Protein AF-A0A7C6ML48-F1 (afdb_monomer)

Mean predicted aligned error: 7.47 Å

Secondary structure (DSSP, 8-state):
-HHHHHHHH----EEEEEETTEEEEEETTEEEEEEE--S-HHHHHHHHHHHHHHHHTT----EEEP-TTS-SEEEETTEEEEEEEE-S-TTPPP-HHHHHHHHT-------GGG----HHHHHHHHHHHHHHHHHHHGGG-HHHHHHHHHHHHHHHHHHHHHHHHHHHHS-S---

Structure (mmCIF, N/CA/C/O backbone):
data_AF-A0A7C6ML48-F1
#
_entry.id   AF-A0A7C6ML48-F1
#
loop_
_atom_site.group_PDB
_atom_site.id
_atom_site.type_symbol
_atom_site.label_atom_id
_atom_site.label_alt_id
_atom_site.lab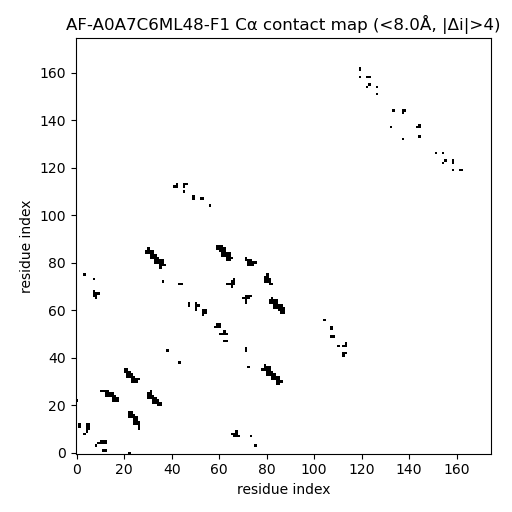el_comp_id
_atom_site.label_asym_id
_atom_site.label_entity_id
_atom_site.label_seq_id
_atom_site.pdbx_PDB_ins_code
_atom_site.Cartn_x
_atom_site.Cartn_y
_atom_site.Cartn_z
_atom_site.occupancy
_atom_site.B_iso_or_equiv
_atom_site.auth_seq_id
_atom_site.auth_comp_id
_atom_site.auth_asym_id
_atom_site.auth_atom_id
_atom_site.pdbx_PDB_model_num
ATOM 1 N N . MET A 1 1 ? -7.485 -19.062 11.832 1.00 76.19 1 MET A N 1
ATOM 2 C CA . MET A 1 1 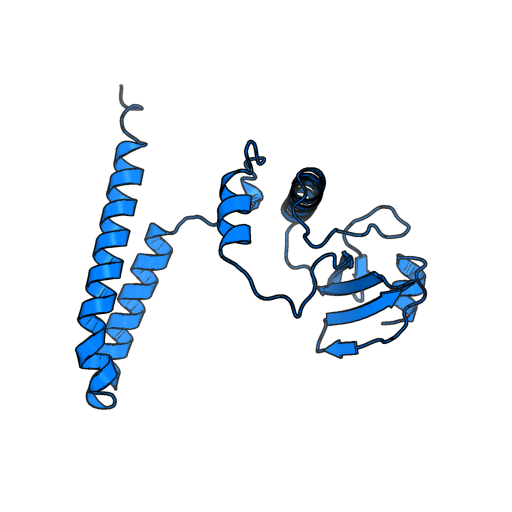? -7.535 -17.583 11.914 1.00 76.19 1 MET A CA 1
ATOM 3 C C . MET A 1 1 ? -8.931 -17.020 12.206 1.00 76.19 1 MET A C 1
ATOM 5 O O . MET A 1 1 ? -8.986 -15.916 12.719 1.00 76.19 1 MET A O 1
ATOM 9 N N . LYS A 1 2 ? -10.040 -17.753 11.990 1.00 82.62 2 LYS A N 1
ATOM 10 C CA . LYS A 1 2 ? -11.399 -17.309 12.376 1.00 82.62 2 LYS A CA 1
ATOM 11 C C . LYS A 1 2 ? -11.495 -16.821 13.831 1.00 82.62 2 LYS A C 1
ATOM 13 O O . LYS A 1 2 ? -11.856 -15.677 14.056 1.00 82.62 2 LYS A O 1
ATOM 18 N N . ASN A 1 3 ? -11.047 -17.640 14.785 1.00 86.31 3 ASN A N 1
ATOM 19 C CA . ASN A 1 3 ? -11.089 -17.302 16.214 1.00 86.31 3 ASN A CA 1
ATOM 20 C C . ASN A 1 3 ? -10.318 -16.018 16.557 1.00 86.31 3 ASN A C 1
ATOM 22 O O . ASN A 1 3 ? -10.679 -15.331 17.499 1.00 86.31 3 ASN A O 1
ATOM 26 N N . ILE A 1 4 ? -9.269 -15.689 15.796 1.00 89.38 4 ILE A N 1
ATOM 27 C CA . ILE A 1 4 ? -8.479 -14.465 15.990 1.00 89.38 4 ILE A CA 1
ATOM 28 C C . ILE A 1 4 ? -9.320 -13.247 15.611 1.00 89.38 4 ILE A C 1
ATOM 30 O O . ILE A 1 4 ? -9.327 -12.267 16.344 1.00 89.38 4 ILE A O 1
ATOM 34 N N . ILE A 1 5 ? -10.045 -13.318 14.492 1.00 93.31 5 ILE A N 1
ATOM 35 C CA . ILE A 1 5 ? -10.928 -12.238 14.044 1.00 93.31 5 ILE A CA 1
ATOM 36 C C . ILE A 1 5 ? -12.071 -12.033 15.043 1.00 93.31 5 ILE A C 1
ATOM 38 O O . ILE A 1 5 ? -12.265 -10.908 15.497 1.00 93.31 5 ILE A O 1
ATOM 42 N N . SER A 1 6 ? -12.746 -13.108 15.465 1.00 91.56 6 SER A N 1
ATOM 43 C CA . SER A 1 6 ? -13.789 -13.026 16.498 1.00 91.56 6 SER A CA 1
ATOM 44 C C . SER A 1 6 ? -13.247 -12.447 17.807 1.00 91.56 6 SER A C 1
ATOM 46 O O 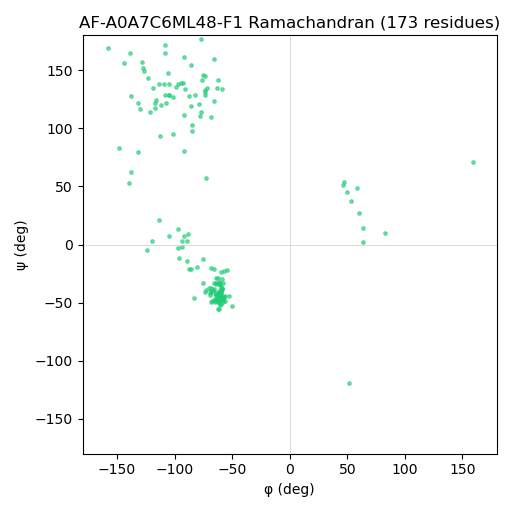. SER A 1 6 ? -13.845 -11.541 18.374 1.00 91.56 6 SER A O 1
ATOM 48 N N . TYR A 1 7 ? -12.075 -12.901 18.261 1.00 92.75 7 TYR A N 1
ATOM 49 C CA . TYR A 1 7 ? -11.482 -12.458 19.524 1.00 92.75 7 TYR A CA 1
ATOM 50 C C . TYR A 1 7 ? -11.020 -10.993 19.501 1.00 92.75 7 TYR A C 1
ATOM 52 O O . TYR A 1 7 ? -11.330 -10.236 20.415 1.00 92.75 7 TYR A O 1
ATOM 60 N N . PHE A 1 8 ? -10.268 -10.581 18.475 1.00 94.75 8 PHE A N 1
ATOM 61 C CA . PHE A 1 8 ? -9.664 -9.244 18.434 1.00 94.75 8 PHE A CA 1
ATOM 62 C C . PHE A 1 8 ? -10.567 -8.174 17.830 1.00 94.75 8 PHE A C 1
ATOM 64 O O . PHE A 1 8 ? -10.319 -7.001 18.078 1.00 94.75 8 PHE A O 1
ATOM 71 N N . TYR A 1 9 ? -11.576 -8.531 17.038 1.00 94.81 9 TYR A N 1
ATOM 72 C CA . TYR A 1 9 ? -12.407 -7.551 16.333 1.00 94.81 9 TYR A CA 1
ATOM 73 C C . TYR A 1 9 ? -13.900 -7.691 16.629 1.00 94.81 9 TYR A C 1
ATOM 75 O O . TYR A 1 9 ? -14.671 -6.853 16.176 1.00 94.81 9 TYR A O 1
ATOM 83 N N . ASN A 1 10 ? -14.312 -8.707 17.398 1.00 93.81 10 ASN A N 1
ATOM 84 C CA . ASN A 1 10 ? -15.720 -9.001 17.676 1.00 93.81 10 ASN A CA 1
ATOM 85 C C . ASN A 1 10 ? -16.560 -9.137 16.389 1.00 93.81 10 ASN A C 1
ATOM 87 O O . ASN A 1 10 ? -17.699 -8.681 16.311 1.00 93.81 10 ASN A O 1
ATOM 91 N N . LEU A 1 11 ? -15.955 -9.727 15.356 1.00 93.06 11 LEU A N 1
ATOM 92 C CA . LEU A 1 11 ? -16.565 -9.973 14.054 1.00 93.06 11 LEU A CA 1
ATOM 93 C C . LEU A 1 11 ? -16.717 -11.475 13.838 1.00 93.06 11 LEU A C 1
ATOM 95 O O . LEU A 1 11 ? -15.774 -12.224 14.080 1.00 93.06 11 LEU A O 1
ATOM 99 N N . GLU A 1 12 ? -17.855 -11.898 13.296 1.00 92.88 12 GLU A N 1
ATOM 100 C CA . GLU A 1 12 ? -18.107 -13.294 12.935 1.00 92.88 12 GLU A CA 1
ATOM 101 C C . GLU A 1 12 ? -17.927 -13.498 11.420 1.00 92.88 12 GLU A C 1
ATOM 103 O O . GLU A 1 12 ? -18.842 -13.225 10.642 1.00 92.88 12 GLU A O 1
ATOM 108 N N . PRO A 1 13 ? -16.740 -13.943 10.958 1.00 91.56 13 PRO A N 1
ATOM 109 C CA . PRO A 1 13 ? -16.427 -13.990 9.536 1.00 91.56 13 PRO A CA 1
ATOM 110 C C . PRO A 1 13 ? -17.158 -15.126 8.807 1.00 91.56 13 PRO A C 1
ATOM 112 O O . PRO A 1 13 ? -17.099 -16.294 9.213 1.00 91.56 13 PRO A O 1
ATOM 115 N N . ASN A 1 14 ? -17.753 -14.773 7.666 1.00 90.56 14 ASN A N 1
ATOM 116 C CA . ASN A 1 14 ? -18.330 -15.671 6.664 1.00 90.56 14 ASN A CA 1
ATOM 117 C C . ASN A 1 14 ? -17.454 -15.700 5.396 1.00 90.56 14 ASN A C 1
ATOM 119 O O . ASN A 1 14 ? -16.604 -14.827 5.214 1.00 90.56 14 ASN A O 1
ATOM 123 N N . ASN A 1 15 ? -17.659 -16.689 4.514 1.00 88.69 15 ASN A N 1
ATOM 124 C CA . ASN A 1 15 ? -16.964 -16.815 3.216 1.00 88.69 15 ASN A CA 1
ATOM 125 C C . ASN A 1 15 ? -15.440 -16.616 3.316 1.00 88.69 15 ASN A C 1
ATOM 127 O O . ASN A 1 15 ? -14.848 -15.748 2.675 1.00 88.69 15 ASN A O 1
ATOM 131 N N . ILE A 1 16 ? -14.806 -17.384 4.202 1.00 91.50 16 ILE A N 1
ATOM 132 C CA . ILE A 1 16 ? -13.393 -17.208 4.530 1.00 91.50 16 ILE A CA 1
ATOM 133 C C . ILE A 1 16 ? -12.522 -17.829 3.438 1.00 91.50 16 ILE A C 1
ATOM 135 O O . ILE A 1 16 ? -12.549 -19.039 3.222 1.00 91.50 16 ILE A O 1
ATOM 139 N N . HIS A 1 17 ? -11.677 -17.008 2.823 1.00 90.75 17 HIS A N 1
ATOM 140 C CA . HIS A 1 17 ? -10.654 -17.424 1.874 1.00 90.75 17 HIS A CA 1
ATOM 141 C C . HIS A 1 17 ? -9.273 -17.077 2.427 1.00 90.75 17 HIS A C 1
ATOM 143 O O . HIS A 1 17 ? -8.947 -15.908 2.638 1.00 90.75 17 HIS A O 1
ATOM 149 N N . GLN A 1 18 ? -8.444 -18.093 2.657 1.00 89.31 18 GLN A N 1
ATOM 150 C CA . GLN A 1 18 ? -7.066 -17.904 3.097 1.00 89.31 18 GLN A CA 1
ATOM 151 C C . GLN A 1 18 ? -6.108 -18.169 1.936 1.00 89.31 18 GLN A C 1
ATOM 153 O O . GLN A 1 18 ? -6.174 -19.218 1.301 1.00 89.31 18 GLN A O 1
ATOM 158 N N . TYR A 1 19 ? -5.201 -17.227 1.692 1.00 85.81 19 TYR A N 1
ATOM 159 C CA . TYR A 1 19 ? -4.091 -17.388 0.761 1.00 85.81 19 TYR A CA 1
ATOM 160 C C . TYR A 1 19 ? -2.806 -16.967 1.469 1.00 85.81 19 TYR 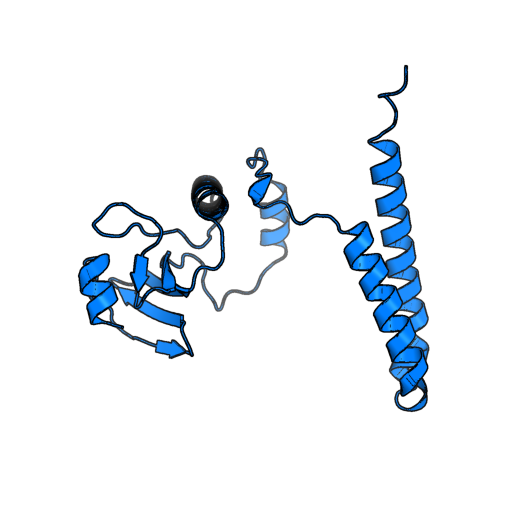A C 1
ATOM 162 O O . TYR A 1 19 ? -2.673 -15.818 1.891 1.00 85.81 19 TYR A O 1
ATOM 170 N N . GLU A 1 20 ? -1.881 -17.910 1.644 1.00 87.69 20 GLU A N 1
ATOM 171 C CA . GLU A 1 20 ? -0.672 -17.730 2.456 1.00 87.69 20 GLU A CA 1
ATOM 172 C C . GLU A 1 20 ? -1.001 -17.193 3.868 1.00 87.69 20 GLU A C 1
ATOM 174 O O . GLU A 1 20 ? -1.720 -17.831 4.645 1.00 87.69 20 GLU A O 1
ATOM 179 N N . LYS A 1 21 ? -0.475 -16.009 4.205 1.00 88.56 21 LYS A N 1
ATOM 180 C CA . LYS A 1 21 ? -0.709 -15.295 5.467 1.00 88.56 21 LYS A CA 1
ATOM 181 C C . LYS A 1 21 ? -1.853 -14.281 5.375 1.00 88.56 21 LYS A C 1
ATOM 183 O O . LYS A 1 21 ? -2.099 -13.566 6.335 1.00 88.56 21 LYS A O 1
ATOM 188 N N . LYS A 1 22 ? -2.543 -14.184 4.241 1.00 92.06 22 LYS A N 1
ATOM 189 C CA . LYS A 1 22 ? -3.654 -13.256 4.024 1.00 92.06 22 LYS A CA 1
ATOM 190 C C . LYS A 1 22 ? -4.983 -13.979 4.204 1.00 92.06 22 LYS A C 1
ATOM 192 O O . LYS A 1 22 ? -5.189 -15.067 3.668 1.00 92.06 22 LYS A O 1
ATOM 197 N N . LEU A 1 23 ? -5.905 -13.341 4.911 1.00 93.62 23 LEU A N 1
ATOM 198 C CA . LEU A 1 23 ? -7.272 -13.810 5.090 1.00 93.62 23 LEU A CA 1
ATOM 199 C C . LEU A 1 23 ? -8.231 -12.799 4.462 1.00 93.62 23 LEU A C 1
ATOM 201 O O . LEU A 1 23 ? -8.231 -11.634 4.848 1.00 93.62 23 LEU A O 1
ATOM 205 N N . LYS A 1 24 ? -9.050 -13.237 3.508 1.00 94.19 24 LYS A N 1
ATOM 206 C CA . LYS A 1 24 ? -10.199 -12.486 2.996 1.00 94.19 24 LYS A CA 1
ATOM 207 C C . LYS A 1 24 ? -11.478 -13.099 3.561 1.00 94.19 24 LYS A C 1
ATOM 209 O O . LYS A 1 24 ? -11.579 -14.321 3.633 1.00 94.19 24 LYS A O 1
ATOM 214 N N . PHE A 1 25 ? -12.435 -12.279 3.971 1.00 94.88 25 PHE A N 1
ATOM 215 C CA . PHE A 1 25 ? -13.721 -12.751 4.491 1.00 94.88 25 PHE A CA 1
ATOM 216 C C . PHE A 1 25 ? -14.789 -11.665 4.364 1.00 94.88 25 PHE A C 1
ATOM 218 O O . PHE A 1 25 ? -14.466 -10.513 4.083 1.00 94.88 25 PHE A O 1
ATOM 225 N N . SER A 1 26 ? -16.048 -12.024 4.597 1.00 93.88 26 SER A N 1
ATOM 226 C CA . SER A 1 26 ? -17.174 -11.086 4.582 1.00 93.88 26 SER A CA 1
ATOM 227 C C . SER A 1 26 ? -17.949 -11.100 5.901 1.00 93.88 26 SER A C 1
ATOM 229 O O . SER A 1 26 ? -18.150 -12.175 6.469 1.00 93.88 26 SER A O 1
ATOM 231 N N . VAL A 1 27 ? -18.427 -9.940 6.352 1.00 94.75 27 VAL A N 1
ATOM 232 C CA . VAL A 1 27 ? -19.338 -9.771 7.504 1.00 94.75 27 VAL A CA 1
ATOM 233 C C . VAL A 1 27 ? -20.391 -8.741 7.112 1.00 94.75 27 VAL A C 1
ATOM 235 O O . VAL A 1 27 ? -20.018 -7.677 6.634 1.00 94.75 27 VAL A O 1
ATOM 238 N N . ASP A 1 28 ? -21.680 -9.051 7.263 1.00 90.12 28 ASP A N 1
ATOM 239 C CA . ASP A 1 28 ? -22.796 -8.131 6.973 1.00 90.12 28 ASP A CA 1
ATOM 240 C C . ASP A 1 28 ? -22.671 -7.385 5.627 1.00 90.12 28 ASP A C 1
ATOM 242 O O . ASP A 1 28 ? -22.751 -6.162 5.558 1.00 90.12 28 ASP A O 1
ATOM 246 N N . ASN A 1 29 ? -22.426 -8.133 4.542 1.00 88.94 29 ASN A N 1
ATOM 247 C CA . ASN A 1 29 ? -22.168 -7.642 3.174 1.00 88.94 29 ASN A CA 1
ATOM 248 C C . ASN A 1 29 ? -20.900 -6.792 2.976 1.00 88.94 29 ASN A C 1
ATOM 250 O O . ASN A 1 29 ? -20.616 -6.378 1.853 1.00 88.94 29 ASN A O 1
ATOM 254 N N . ASN A 1 30 ? -20.103 -6.581 4.018 1.00 93.31 30 ASN A N 1
ATOM 255 C CA . ASN A 1 30 ? -18.816 -5.912 3.927 1.00 93.31 30 ASN A CA 1
ATOM 256 C C . ASN A 1 30 ? -17.691 -6.925 3.733 1.00 93.31 30 ASN A C 1
ATOM 258 O O . ASN A 1 30 ? -17.660 -7.972 4.380 1.00 93.31 30 ASN A O 1
ATOM 262 N N . ASN A 1 31 ? -16.742 -6.594 2.860 1.00 94.75 31 ASN A N 1
ATOM 263 C CA . ASN A 1 31 ? -15.567 -7.419 2.606 1.00 94.75 31 ASN A CA 1
ATOM 264 C C . ASN A 1 31 ? -14.381 -6.922 3.427 1.00 94.75 31 ASN A C 1
ATOM 266 O O . ASN A 1 31 ? -14.114 -5.726 3.498 1.00 94.75 31 ASN A O 1
ATOM 270 N N . TYR A 1 32 ? -13.631 -7.853 4.002 1.00 96.06 32 TYR A N 1
ATOM 271 C CA . TYR A 1 32 ? -12.487 -7.568 4.851 1.00 96.06 32 TYR A CA 1
ATOM 272 C C . TYR A 1 32 ? -11.252 -8.321 4.384 1.00 96.06 32 TYR A C 1
ATOM 274 O O . TYR A 1 32 ? -11.321 -9.419 3.823 1.00 96.06 32 TYR A O 1
ATOM 282 N N . VAL A 1 33 ? -10.098 -7.728 4.674 1.00 95.38 33 VAL A N 1
ATOM 283 C CA . VAL A 1 33 ? -8.789 -8.326 4.449 1.00 95.38 33 VAL A CA 1
ATOM 284 C C . VAL A 1 33 ? -7.952 -8.182 5.708 1.00 95.38 33 VAL A C 1
ATOM 286 O O . VAL A 1 33 ? -7.677 -7.075 6.158 1.00 95.38 33 VAL A O 1
ATOM 289 N N . PHE A 1 34 ? -7.495 -9.306 6.241 1.00 96.44 34 PHE A N 1
ATOM 290 C CA . PHE A 1 34 ? -6.528 -9.366 7.326 1.00 96.44 34 PHE A CA 1
ATOM 291 C C . PHE A 1 34 ? -5.183 -9.830 6.770 1.00 96.44 34 PHE A C 1
ATOM 293 O O . PHE A 1 34 ? -5.103 -10.894 6.148 1.00 96.44 34 PHE A O 1
ATOM 300 N N . LEU A 1 35 ? -4.137 -9.020 6.935 1.00 95.81 35 LEU A N 1
ATOM 301 C CA . LEU A 1 35 ? -2.826 -9.284 6.337 1.00 95.81 35 LEU A CA 1
ATOM 302 C C . LEU A 1 35 ? -1.659 -8.857 7.246 1.00 95.81 35 LEU A C 1
ATOM 304 O O . LEU A 1 35 ? -1.845 -7.980 8.095 1.00 95.81 35 LEU A O 1
ATOM 308 N N . PRO A 1 36 ? -0.465 -9.458 7.079 1.00 95.44 36 PRO A N 1
ATOM 309 C CA . PRO A 1 36 ? 0.724 -9.063 7.825 1.00 95.44 36 PRO A CA 1
ATOM 310 C C . PRO A 1 36 ? 1.129 -7.619 7.528 1.00 95.44 36 PRO A C 1
ATOM 312 O O . PRO A 1 36 ? 1.086 -7.179 6.383 1.00 95.44 36 PRO A O 1
ATOM 315 N N . CYS A 1 37 ? 1.578 -6.898 8.547 1.00 94.12 37 CYS A N 1
ATOM 316 C CA . CYS A 1 37 ? 2.001 -5.510 8.435 1.00 94.12 37 CYS A CA 1
ATOM 317 C C . CYS A 1 37 ? 3.510 -5.381 8.650 1.00 94.12 37 CYS A C 1
ATOM 319 O O . CYS A 1 37 ? 4.005 -5.681 9.728 1.00 94.12 37 CYS A O 1
ATOM 321 N N . TYR A 1 38 ? 4.238 -4.879 7.655 1.00 91.81 38 TYR A N 1
ATOM 322 C CA . TYR A 1 38 ? 5.696 -4.688 7.741 1.00 91.81 38 TYR A CA 1
ATOM 323 C C . TYR A 1 38 ? 6.116 -3.226 7.932 1.00 91.81 38 TYR A C 1
ATOM 325 O O . TYR A 1 38 ? 7.299 -2.908 7.877 1.00 91.81 38 TYR A O 1
ATOM 333 N N . HIS A 1 39 ? 5.147 -2.341 8.142 1.00 91.44 39 HIS A N 1
ATOM 334 C CA . HIS A 1 39 ? 5.374 -0.917 8.339 1.00 91.44 39 HIS A CA 1
ATOM 335 C C . HIS A 1 39 ? 5.667 -0.587 9.799 1.00 91.44 39 HIS A C 1
ATOM 337 O O . HIS A 1 39 ? 5.231 -1.283 10.720 1.00 91.44 39 HIS A O 1
ATOM 343 N N . THR A 1 40 ? 6.377 0.519 10.002 1.00 91.94 40 THR A N 1
ATOM 344 C CA . THR A 1 40 ? 6.569 1.100 11.331 1.00 91.94 40 THR A CA 1
ATOM 345 C C . THR A 1 40 ? 5.245 1.614 11.901 1.00 91.94 40 THR A C 1
ATOM 347 O O . THR A 1 40 ? 4.296 1.909 11.172 1.00 91.94 40 THR A O 1
ATOM 350 N N . GLU A 1 41 ? 5.175 1.779 13.224 1.00 89.62 41 GLU A N 1
ATOM 351 C CA . GLU A 1 41 ? 3.973 2.313 13.875 1.00 89.62 41 GLU A CA 1
ATOM 352 C C . GLU A 1 41 ? 3.606 3.716 13.360 1.00 89.62 41 GLU A C 1
ATOM 354 O O . GLU A 1 41 ? 2.428 4.014 13.156 1.00 89.62 41 GLU A O 1
ATOM 359 N N . LYS A 1 42 ? 4.617 4.559 13.098 1.00 92.06 42 LYS A N 1
ATOM 360 C CA . LYS A 1 42 ? 4.430 5.893 12.513 1.00 92.06 42 LYS A CA 1
ATOM 361 C C . LYS A 1 42 ? 3.783 5.799 11.131 1.00 92.06 42 LYS A C 1
ATOM 363 O O . LYS A 1 42 ? 2.750 6.417 10.908 1.00 92.06 42 LYS A O 1
ATOM 368 N N . GLU A 1 43 ? 4.346 4.985 10.240 1.00 94.00 43 GLU A N 1
ATOM 369 C CA . GLU A 1 43 ? 3.813 4.800 8.885 1.00 94.00 43 GLU A CA 1
ATOM 370 C C . GLU A 1 43 ? 2.379 4.265 8.891 1.00 94.00 43 GLU A C 1
ATOM 372 O O . GLU A 1 43 ? 1.575 4.674 8.062 1.00 94.00 43 GLU A O 1
ATOM 377 N N . ILE A 1 44 ? 2.024 3.382 9.827 1.00 94.44 44 ILE A N 1
ATOM 378 C CA . ILE A 1 44 ? 0.659 2.844 9.909 1.00 94.44 44 ILE A CA 1
ATOM 379 C C . ILE A 1 44 ? -0.353 3.891 10.359 1.00 94.44 44 ILE A C 1
ATOM 381 O O . ILE A 1 44 ? -1.444 3.964 9.793 1.00 94.44 44 ILE A O 1
ATOM 385 N N . LYS A 1 45 ? -0.000 4.723 11.341 1.00 93.00 45 LYS A N 1
ATOM 386 C CA . LYS A 1 45 ? -0.843 5.855 11.759 1.00 93.00 45 LYS A CA 1
ATOM 387 C C . LYS A 1 45 ? -1.040 6.844 10.612 1.00 93.00 45 LYS A C 1
ATOM 389 O O . LYS A 1 45 ? -2.156 7.289 10.351 1.00 93.00 45 LYS A O 1
ATOM 394 N N . ASP A 1 46 ? 0.038 7.121 9.896 1.00 94.25 46 ASP A N 1
ATOM 395 C CA . ASP A 1 46 ? 0.051 8.005 8.742 1.00 94.25 46 ASP A CA 1
ATOM 396 C C . ASP A 1 46 ? -0.789 7.446 7.573 1.00 94.25 46 ASP A C 1
ATOM 398 O O . ASP A 1 46 ? -1.598 8.169 6.989 1.00 94.25 46 ASP A O 1
ATOM 402 N N . LEU A 1 47 ? -0.696 6.140 7.287 1.00 94.88 47 LEU A N 1
ATOM 403 C CA . LEU A 1 47 ? -1.547 5.446 6.311 1.00 94.88 47 LEU A CA 1
ATOM 404 C C . LEU A 1 47 ? -3.021 5.469 6.710 1.00 94.88 47 LEU A C 1
ATOM 406 O O . LEU A 1 47 ? -3.876 5.699 5.856 1.00 94.88 47 LEU A O 1
ATOM 410 N N . GLN A 1 48 ? -3.330 5.248 7.989 1.00 94.75 48 GLN A N 1
ATOM 411 C CA . GLN A 1 48 ? -4.700 5.327 8.482 1.00 94.75 48 GLN A CA 1
ATOM 412 C C . GLN A 1 48 ? -5.265 6.736 8.276 1.00 94.75 48 GLN A C 1
ATOM 414 O O . GLN A 1 48 ? -6.336 6.880 7.688 1.00 94.75 48 GLN A O 1
ATOM 419 N N . SER A 1 49 ? -4.532 7.769 8.696 1.00 93.56 49 SER A N 1
ATOM 420 C CA . SER A 1 49 ? -4.930 9.170 8.520 1.00 93.56 49 SER A CA 1
ATOM 421 C C . SER A 1 49 ? -5.175 9.515 7.048 1.00 93.56 49 SER A C 1
ATOM 423 O O . SER A 1 49 ? -6.207 10.098 6.697 1.00 93.56 49 SER A O 1
ATOM 425 N N . LEU A 1 50 ? -4.273 9.076 6.165 1.00 93.19 50 LEU A N 1
ATOM 426 C CA . LEU A 1 50 ? -4.414 9.263 4.727 1.00 93.19 50 LEU A CA 1
ATOM 427 C C . LEU A 1 50 ? -5.652 8.537 4.184 1.00 93.19 50 LEU A C 1
ATOM 429 O O . LEU A 1 50 ? -6.436 9.148 3.465 1.00 93.19 50 LEU A O 1
ATOM 433 N N . SER A 1 51 ? -5.871 7.272 4.557 1.00 93.88 51 SER A N 1
ATOM 434 C CA . SER A 1 51 ? -7.032 6.492 4.103 1.00 93.88 51 SER A CA 1
ATOM 435 C C . SER A 1 51 ? -8.364 7.129 4.508 1.00 93.88 51 SER A C 1
ATOM 437 O O . SER A 1 51 ? -9.276 7.217 3.684 1.00 93.88 51 SER A O 1
ATOM 439 N N . THR A 1 52 ? -8.451 7.664 5.727 1.00 93.06 52 THR A N 1
ATOM 440 C CA . THR A 1 52 ? -9.636 8.373 6.224 1.00 93.06 52 THR A CA 1
ATOM 441 C C . THR A 1 52 ? -9.844 9.694 5.484 1.00 93.06 52 THR A C 1
ATOM 443 O O . THR A 1 52 ? -10.970 10.039 5.129 1.00 93.06 52 THR A O 1
ATOM 446 N N . THR A 1 53 ? -8.761 10.430 5.212 1.00 92.31 53 THR A N 1
ATOM 447 C CA . THR A 1 53 ? -8.805 11.703 4.471 1.00 92.31 53 THR A CA 1
ATOM 448 C C . THR A 1 53 ? -9.226 11.501 3.017 1.00 92.31 53 THR A C 1
ATOM 450 O O . THR A 1 53 ? -9.972 12.297 2.455 1.00 92.31 53 THR A O 1
ATOM 453 N N . LEU A 1 54 ? -8.752 10.424 2.396 1.00 90.38 54 LEU A N 1
ATOM 454 C CA . LEU A 1 54 ? -9.147 10.026 1.052 1.00 90.38 54 LEU A CA 1
ATOM 455 C C . LEU A 1 54 ? -10.643 9.687 1.021 1.00 90.38 54 LEU A C 1
ATOM 457 O O . LEU A 1 54 ? -11.377 10.242 0.203 1.00 90.38 54 LEU A O 1
ATOM 461 N N . LEU A 1 55 ? -11.120 8.877 1.969 1.00 91.44 55 LEU A N 1
ATOM 462 C CA . LEU A 1 55 ? -12.535 8.521 2.051 1.00 91.44 55 LEU A CA 1
ATOM 463 C C . LEU A 1 55 ? -13.440 9.739 2.281 1.00 91.44 55 LEU A C 1
ATOM 465 O O . LEU A 1 55 ? -14.483 9.843 1.639 1.00 91.44 55 LEU A O 1
ATOM 469 N N . SER A 1 56 ? -13.040 10.690 3.133 1.00 90.94 56 SER A N 1
ATOM 470 C CA . SER A 1 56 ? -13.822 11.914 3.377 1.00 90.94 56 SER A CA 1
ATOM 471 C C . SER A 1 56 ? -13.918 12.829 2.151 1.00 90.94 56 SER A C 1
ATOM 473 O O . SER A 1 56 ? -14.852 13.622 2.047 1.00 90.94 56 SER A O 1
ATOM 475 N N . LYS A 1 57 ? -12.996 12.682 1.193 1.00 89.19 57 LYS A N 1
ATOM 476 C CA . LYS A 1 57 ? -13.010 13.351 -0.116 1.00 89.19 57 LYS A CA 1
ATOM 477 C C . LYS A 1 57 ? -13.713 12.530 -1.207 1.00 89.19 57 LYS A C 1
ATOM 479 O O . LYS A 1 57 ? -13.677 12.913 -2.371 1.00 89.19 57 LYS A O 1
ATOM 484 N N . GLY A 1 58 ? -14.350 11.412 -0.853 1.00 86.81 58 GLY A N 1
ATOM 485 C CA . GLY A 1 58 ? -15.045 10.529 -1.793 1.00 86.81 58 GLY A CA 1
ATOM 486 C C . GLY A 1 58 ? -14.135 9.527 -2.510 1.00 86.81 58 GLY A C 1
ATOM 487 O O . GLY A 1 58 ? -14.585 8.859 -3.438 1.00 86.81 58 GLY A O 1
ATOM 488 N N . VAL A 1 59 ? -12.869 9.391 -2.092 1.00 87.38 59 VAL A N 1
ATOM 489 C CA . VAL A 1 59 ? -11.941 8.391 -2.643 1.00 87.38 59 VAL A CA 1
ATOM 490 C C . VAL A 1 59 ? -12.168 7.083 -1.913 1.00 87.38 59 VAL A C 1
ATOM 492 O O . VAL A 1 59 ? -11.708 6.888 -0.787 1.00 87.38 59 VAL A O 1
ATOM 495 N N . TYR A 1 60 ? -12.866 6.157 -2.559 1.00 87.31 60 TYR A N 1
ATOM 496 C CA . TYR A 1 60 ? -13.060 4.829 -1.997 1.00 87.31 60 TYR A CA 1
ATOM 497 C C . TYR A 1 60 ? -11.732 4.073 -1.964 1.00 87.31 60 TYR A C 1
ATOM 499 O O . TYR A 1 60 ? -11.190 3.674 -2.991 1.00 87.31 60 TYR A O 1
ATOM 507 N N . CYS A 1 61 ? -11.207 3.874 -0.759 1.00 88.94 61 CYS A N 1
ATOM 508 C CA . CYS A 1 61 ? -10.014 3.088 -0.493 1.00 88.94 61 CYS A CA 1
ATOM 509 C C . CYS A 1 61 ? -10.202 2.240 0.768 1.00 88.94 61 CYS A C 1
ATOM 511 O O . CYS A 1 61 ? -11.136 2.439 1.549 1.00 88.94 61 CYS A O 1
ATOM 513 N N . HIS A 1 62 ? -9.323 1.257 0.946 1.00 94.00 62 HIS A N 1
ATOM 514 C CA . HIS A 1 62 ? -9.355 0.373 2.105 1.00 94.00 62 HIS A CA 1
ATOM 515 C C . HIS A 1 62 ? -9.222 1.170 3.407 1.00 94.00 62 HIS A C 1
ATOM 517 O O . HIS A 1 62 ? -8.339 2.018 3.509 1.00 94.00 62 HIS A O 1
ATOM 523 N N . GLN A 1 63 ? -10.060 0.869 4.398 1.00 96.31 63 GLN A N 1
ATOM 524 C CA . GLN A 1 63 ? -10.035 1.541 5.701 1.00 96.31 63 GLN A CA 1
ATOM 525 C C . GLN A 1 63 ? -9.515 0.615 6.788 1.00 96.31 63 GLN A C 1
ATOM 527 O O . GLN A 1 63 ? -9.899 -0.552 6.847 1.00 96.31 63 GLN A O 1
ATOM 532 N N . PHE A 1 64 ? -8.676 1.139 7.676 1.00 97.00 64 PHE A N 1
ATOM 533 C CA . PHE A 1 64 ? -8.170 0.383 8.818 1.00 97.00 64 PHE A CA 1
ATOM 534 C C . PHE A 1 64 ? -9.250 0.204 9.880 1.00 97.00 64 PHE A C 1
ATOM 536 O O . PHE A 1 64 ? -9.874 1.171 10.315 1.00 97.00 64 PHE A O 1
ATOM 543 N N . ILE A 1 65 ? -9.416 -1.032 10.340 1.00 96.94 65 ILE A N 1
ATOM 544 C CA . ILE A 1 65 ? -10.309 -1.377 11.441 1.00 96.94 65 ILE A CA 1
ATOM 545 C C . ILE A 1 65 ? -9.469 -1.571 12.699 1.00 96.94 65 ILE A C 1
ATOM 547 O O . ILE A 1 65 ? -8.499 -2.333 12.703 1.00 96.94 65 ILE A O 1
ATOM 551 N N . LEU A 1 66 ? -9.841 -0.861 13.763 1.00 96.81 66 LEU A N 1
ATOM 552 C CA . LEU A 1 66 ? -9.223 -1.003 15.077 1.00 96.81 66 LEU A CA 1
ATOM 553 C C . LEU A 1 66 ? -9.698 -2.295 15.743 1.00 96.81 66 LEU A C 1
ATOM 555 O O . LEU A 1 66 ? -10.842 -2.712 15.568 1.00 96.81 66 LEU A O 1
ATOM 559 N N . ASN A 1 67 ? -8.817 -2.926 16.512 1.00 95.88 67 ASN A N 1
ATOM 560 C CA . ASN A 1 67 ? -9.193 -4.064 17.346 1.00 95.88 67 ASN A CA 1
ATOM 561 C C . ASN A 1 67 ? -9.933 -3.608 18.620 1.00 95.88 67 ASN A C 1
ATOM 563 O O . ASN A 1 67 ? -10.065 -2.415 18.890 1.00 95.88 67 ASN A O 1
ATOM 567 N N . VAL A 1 68 ? -10.382 -4.562 19.437 1.00 96.44 68 VAL A N 1
ATOM 568 C CA . VAL A 1 68 ? -11.087 -4.322 20.712 1.00 96.44 68 VAL A CA 1
ATOM 569 C C . VAL A 1 68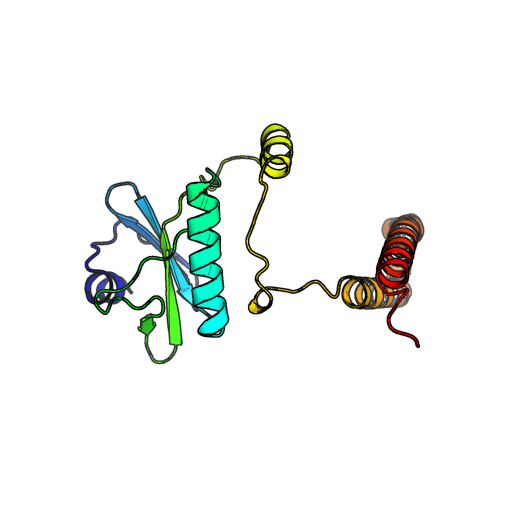 ? -10.288 -3.476 21.710 1.00 96.44 68 VAL A C 1
ATOM 571 O O . VAL A 1 68 ? -10.874 -2.806 22.554 1.00 96.44 68 VAL A O 1
ATOM 574 N N . ASN A 1 69 ? -8.958 -3.444 21.583 1.00 95.56 69 ASN A N 1
ATOM 575 C CA . ASN A 1 69 ? -8.071 -2.611 22.397 1.00 95.56 69 ASN A CA 1
ATOM 576 C C . ASN A 1 69 ? -7.856 -1.214 21.787 1.00 95.56 69 ASN A C 1
ATOM 578 O O . ASN A 1 69 ? -6.999 -0.466 22.251 1.00 95.56 69 ASN A O 1
ATOM 582 N N . SER A 1 70 ? -8.607 -0.859 20.741 1.00 94.62 70 SER A N 1
ATOM 583 C CA . SER A 1 70 ? -8.479 0.391 19.984 1.00 94.62 70 SER A CA 1
ATOM 584 C C . SER A 1 70 ? -7.110 0.588 19.316 1.00 94.62 70 SER A C 1
ATOM 586 O O . SER A 1 70 ? -6.699 1.720 19.065 1.00 94.62 70 SER A O 1
ATOM 588 N N . THR A 1 71 ? -6.397 -0.498 18.989 1.00 95.06 71 THR A N 1
ATOM 589 C CA . THR A 1 71 ? -5.123 -0.432 18.255 1.00 95.06 71 THR A CA 1
ATOM 590 C C . THR A 1 71 ? -5.282 -0.888 16.807 1.00 95.06 71 THR A C 1
ATOM 592 O O . THR A 1 71 ? -6.098 -1.753 16.489 1.00 95.06 71 THR A O 1
ATOM 595 N N . ILE A 1 72 ? -4.487 -0.298 15.908 1.00 95.56 72 ILE A N 1
ATOM 596 C CA . ILE A 1 72 ? -4.493 -0.633 14.472 1.00 95.56 72 ILE A CA 1
ATOM 597 C C . ILE A 1 72 ? -3.829 -1.996 14.234 1.00 95.56 72 ILE A C 1
ATOM 599 O O . ILE A 1 72 ? -4.290 -2.799 13.423 1.00 95.56 72 ILE A O 1
ATOM 603 N N . ILE A 1 73 ? -2.732 -2.249 14.953 1.00 96.19 73 ILE A N 1
ATOM 604 C CA . ILE A 1 73 ? -1.937 -3.470 14.836 1.00 96.19 73 ILE A CA 1
ATOM 605 C C . ILE A 1 73 ? -2.451 -4.507 15.831 1.00 96.19 73 ILE A C 1
ATOM 607 O O . ILE A 1 73 ? -2.638 -4.215 17.016 1.00 96.19 73 ILE A O 1
ATOM 611 N N . THR A 1 74 ? -2.613 -5.731 15.341 1.00 95.56 74 THR A N 1
ATOM 612 C CA . THR A 1 74 ? -2.931 -6.923 16.126 1.00 95.56 74 THR A CA 1
ATOM 613 C C . THR A 1 74 ? -1.773 -7.909 16.027 1.00 95.56 74 THR A C 1
ATOM 615 O O . THR A 1 74 ? -1.376 -8.305 14.932 1.00 95.56 74 THR A O 1
ATOM 618 N N . MET A 1 75 ? -1.223 -8.317 17.171 1.00 94.38 75 MET A N 1
ATOM 619 C CA . MET A 1 75 ? -0.120 -9.277 17.225 1.00 94.38 75 MET A CA 1
ATOM 620 C C . MET A 1 75 ? -0.657 -10.708 17.218 1.00 94.38 75 MET A C 1
ATOM 622 O O . MET A 1 75 ? -1.360 -11.123 18.136 1.00 94.38 75 MET A O 1
ATOM 626 N N . VAL A 1 76 ? -0.290 -11.482 16.198 1.00 93.06 76 VAL A N 1
ATOM 627 C CA . VAL A 1 76 ? -0.657 -12.895 16.052 1.00 93.06 76 VAL A CA 1
ATOM 628 C C . VAL A 1 76 ? 0.616 -13.720 15.972 1.00 93.06 76 VAL A C 1
ATOM 630 O O . VAL A 1 76 ? 1.363 -13.598 15.006 1.00 93.06 76 VAL A O 1
ATOM 633 N N . ASN A 1 77 ? 0.870 -14.572 16.969 1.00 90.81 77 ASN A N 1
ATOM 634 C CA . ASN A 1 77 ? 2.083 -15.400 17.038 1.00 90.81 77 ASN A CA 1
ATOM 635 C C . ASN A 1 77 ? 3.366 -14.578 16.808 1.00 90.81 77 ASN A C 1
ATOM 637 O O . ASN A 1 77 ? 4.231 -14.959 16.023 1.00 90.81 77 ASN A O 1
ATOM 641 N N . ASN A 1 78 ? 3.450 -13.417 17.465 1.00 91.62 78 ASN A N 1
ATOM 642 C CA . ASN A 1 78 ? 4.554 -12.460 17.348 1.00 91.62 78 ASN A CA 1
ATOM 643 C C . ASN A 1 78 ? 4.740 -11.821 15.955 1.00 91.62 78 ASN A C 1
ATOM 645 O O . ASN A 1 78 ? 5.764 -11.197 15.694 1.00 91.62 78 ASN A O 1
ATOM 649 N N . VAL A 1 79 ? 3.751 -11.943 15.067 1.00 94.19 79 VAL A N 1
ATOM 650 C CA . VAL A 1 79 ? 3.718 -11.261 13.771 1.00 94.19 79 VAL A CA 1
ATOM 651 C C . VAL A 1 79 ? 2.655 -10.156 13.820 1.00 94.19 79 VAL A C 1
ATOM 653 O O . VAL A 1 79 ? 1.520 -10.439 14.213 1.00 94.19 79 VAL A O 1
ATOM 656 N N . PRO A 1 80 ? 2.984 -8.912 13.439 1.00 95.69 80 PRO A N 1
ATOM 657 C CA . PRO A 1 80 ? 2.012 -7.825 13.342 1.00 95.69 80 PRO A CA 1
ATOM 658 C C . PRO A 1 80 ? 1.073 -8.015 12.148 1.00 95.69 80 PRO A C 1
ATOM 660 O O . PRO A 1 80 ? 1.510 -8.295 11.030 1.00 95.69 80 PRO A O 1
ATOM 663 N N . TYR A 1 81 ? -0.220 -7.818 12.378 1.00 96.38 81 TYR A N 1
ATOM 664 C CA . TYR A 1 81 ? -1.267 -7.827 11.360 1.00 96.38 81 TYR A CA 1
ATOM 665 C C . TYR A 1 81 ? -2.132 -6.575 11.450 1.00 96.38 81 TYR A C 1
ATOM 667 O O . TYR A 1 81 ? -2.257 -5.970 12.514 1.00 96.38 81 TYR A O 1
ATOM 675 N N . VAL A 1 82 ? -2.778 -6.239 10.338 1.00 97.25 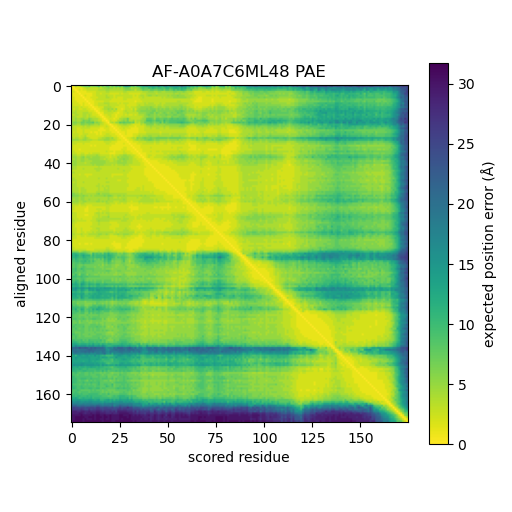82 VAL A N 1
ATOM 676 C CA . VAL A 1 82 ? -3.814 -5.203 10.260 1.00 97.25 82 VAL A CA 1
ATOM 677 C C . VAL A 1 82 ? -5.078 -5.769 9.629 1.00 97.25 82 VAL A C 1
ATOM 679 O O . VAL A 1 82 ? -5.015 -6.663 8.779 1.00 97.25 82 VAL A O 1
ATOM 682 N N . LEU A 1 83 ? -6.226 -5.235 10.046 1.00 97.31 83 LEU A N 1
ATOM 683 C CA . LEU A 1 83 ? -7.518 -5.517 9.436 1.00 97.31 83 LEU A CA 1
ATOM 684 C C . LEU A 1 83 ? -7.960 -4.319 8.600 1.00 97.31 83 LEU A C 1
ATOM 686 O O . LEU A 1 83 ? -7.985 -3.190 9.087 1.00 97.31 83 LEU A O 1
ATOM 690 N N . LEU A 1 84 ? -8.330 -4.587 7.353 1.00 96.56 84 LEU A N 1
ATOM 691 C CA . LEU A 1 84 ? -8.820 -3.597 6.408 1.00 96.56 84 LEU A CA 1
ATOM 692 C C . LEU A 1 84 ? -10.249 -3.929 5.979 1.00 96.56 84 LEU A C 1
ATOM 694 O O . LEU A 1 84 ? -10.538 -5.072 5.627 1.00 96.56 84 LEU A O 1
ATOM 698 N N . LEU A 1 85 ? -11.111 -2.919 5.952 1.00 96.31 85 LEU A N 1
ATOM 699 C CA . LEU A 1 85 ? -12.412 -2.940 5.292 1.00 96.31 85 LEU A CA 1
ATOM 700 C C . LEU A 1 85 ? -12.242 -2.520 3.827 1.00 96.31 85 LEU A C 1
ATOM 702 O O . LEU A 1 85 ? -11.635 -1.489 3.531 1.00 96.31 85 LEU A O 1
ATOM 706 N N . VAL A 1 86 ? -12.757 -3.334 2.910 1.00 93.94 86 VAL A N 1
ATOM 707 C CA . VAL A 1 86 ? -12.632 -3.166 1.459 1.00 93.94 86 VAL A CA 1
ATOM 708 C C . VAL A 1 86 ? -13.816 -2.359 0.933 1.00 93.94 86 VAL A C 1
ATOM 710 O O . VAL A 1 86 ? -14.938 -2.856 0.896 1.00 93.94 86 VAL A O 1
ATOM 713 N N . TYR A 1 87 ? -13.553 -1.130 0.484 1.00 87.94 87 TYR A N 1
ATOM 714 C CA . TYR A 1 87 ? -14.554 -0.261 -0.157 1.00 87.94 87 TYR A CA 1
ATOM 715 C C . TYR A 1 87 ? -14.538 -0.317 -1.689 1.00 87.94 87 TYR A C 1
ATOM 717 O O . TYR A 1 87 ? -15.441 0.208 -2.335 1.00 87.94 87 TYR A O 1
ATOM 725 N N . ILE A 1 88 ? -13.509 -0.922 -2.283 1.00 80.81 88 ILE A N 1
ATOM 726 C CA . ILE A 1 88 ? -13.348 -0.986 -3.737 1.00 80.81 88 ILE A CA 1
ATOM 727 C C . ILE A 1 88 ? -13.943 -2.296 -4.251 1.00 80.81 88 ILE A C 1
ATOM 729 O O . ILE A 1 88 ? -13.757 -3.357 -3.658 1.00 80.81 88 ILE A O 1
ATOM 733 N N . ASN A 1 89 ? -14.644 -2.227 -5.381 1.00 78.38 89 ASN A N 1
ATOM 734 C CA . ASN A 1 89 ? -15.056 -3.420 -6.106 1.00 78.38 89 ASN A CA 1
ATOM 735 C C . ASN A 1 89 ? -13.864 -3.976 -6.905 1.00 78.38 89 ASN A C 1
ATOM 737 O O . ASN A 1 89 ? -13.464 -3.366 -7.897 1.00 78.38 89 ASN A O 1
ATOM 741 N N . ASP A 1 90 ? -13.349 -5.142 -6.497 1.00 71.75 90 ASP A N 1
ATOM 742 C CA . ASP A 1 90 ? -12.215 -5.842 -7.131 1.00 71.75 90 ASP A CA 1
ATOM 743 C C . ASP A 1 90 ? -12.418 -6.089 -8.647 1.00 71.75 90 ASP A C 1
ATOM 745 O O . ASP A 1 90 ? -11.444 -6.257 -9.376 1.00 71.75 90 ASP A O 1
ATOM 749 N N . ASN A 1 91 ? -13.662 -6.086 -9.144 1.00 81.06 91 ASN A N 1
ATOM 750 C CA . ASN A 1 91 ? -13.986 -6.364 -10.549 1.00 81.06 91 ASN A CA 1
ATOM 751 C C . ASN A 1 91 ? -14.170 -5.107 -11.415 1.00 81.06 91 ASN A C 1
ATOM 753 O O . ASN A 1 91 ? -14.449 -5.223 -12.611 1.00 81.06 91 ASN A O 1
ATOM 757 N N . ARG A 1 92 ? -14.086 -3.903 -10.838 1.00 85.56 92 ARG A N 1
ATOM 758 C CA . ARG A 1 92 ? -14.321 -2.665 -11.587 1.00 85.56 92 ARG A CA 1
ATOM 759 C C . ARG A 1 92 ? -13.063 -2.250 -12.348 1.00 85.56 92 ARG A C 1
ATOM 761 O O . ARG A 1 92 ? -11.992 -2.115 -11.765 1.00 85.56 92 ARG A O 1
ATOM 768 N N . LEU A 1 93 ? -13.211 -1.989 -13.644 1.00 87.75 93 LEU A N 1
ATOM 769 C CA . LEU A 1 93 ? -12.142 -1.420 -14.461 1.00 87.75 93 LEU A CA 1
ATOM 770 C C . LEU A 1 93 ? -11.942 0.066 -14.138 1.00 87.75 93 LEU A C 1
ATOM 772 O O . LEU A 1 93 ? -12.906 0.783 -13.865 1.00 87.75 93 LEU A O 1
ATOM 776 N N . ILE A 1 94 ? -10.688 0.513 -14.192 1.00 87.62 94 ILE A N 1
ATOM 777 C CA . ILE A 1 94 ? -10.331 1.932 -14.092 1.00 87.62 94 ILE A CA 1
ATOM 778 C C . ILE A 1 94 ? -10.710 2.609 -15.413 1.00 87.62 94 ILE A C 1
ATOM 780 O O . ILE A 1 94 ? -10.328 2.126 -16.481 1.00 87.62 94 ILE A O 1
ATOM 784 N N . SER A 1 95 ? -11.459 3.710 -15.344 1.00 89.88 95 SER A N 1
ATOM 785 C CA . SER A 1 95 ? -11.878 4.494 -16.512 1.00 89.88 95 SER A CA 1
ATOM 786 C C . SER A 1 95 ? -11.144 5.837 -16.604 1.00 89.88 95 SER A C 1
ATOM 788 O O . SER A 1 95 ? -10.436 6.253 -15.688 1.00 89.88 95 SER A O 1
ATOM 790 N N . PHE A 1 96 ? -11.324 6.547 -17.722 1.00 90.50 96 PHE A N 1
ATOM 791 C CA . PHE A 1 96 ? -10.827 7.921 -17.863 1.00 90.50 96 PHE A CA 1
ATOM 792 C C . PHE A 1 96 ? -11.489 8.892 -16.881 1.00 90.50 96 PHE A C 1
ATOM 794 O O . PHE A 1 96 ? -10.819 9.800 -16.393 1.00 90.50 96 PHE A O 1
ATOM 801 N N . ASP A 1 97 ? -12.766 8.680 -16.555 1.00 89.06 97 ASP A N 1
ATOM 802 C CA . ASP A 1 97 ? -13.477 9.509 -15.578 1.00 89.06 97 ASP A CA 1
ATOM 803 C C . ASP A 1 97 ? -12.813 9.432 -14.202 1.00 89.06 97 ASP A C 1
ATOM 805 O O . ASP A 1 97 ? -12.735 10.439 -13.503 1.00 89.06 97 ASP A O 1
ATOM 809 N N . ASP A 1 98 ? -12.253 8.273 -13.847 1.00 86.12 98 ASP A N 1
ATOM 810 C CA . ASP A 1 98 ? -11.507 8.106 -12.599 1.00 86.12 98 ASP A CA 1
ATOM 811 C C . ASP A 1 98 ? -10.263 8.979 -12.572 1.00 86.12 98 ASP A C 1
ATOM 813 O O . ASP A 1 98 ? -9.988 9.632 -11.569 1.00 86.12 98 ASP A O 1
ATOM 817 N N . LEU A 1 99 ? -9.528 9.034 -13.685 1.00 87.25 99 LEU A N 1
ATOM 818 C CA . LEU A 1 99 ? -8.334 9.869 -13.799 1.00 87.25 99 LEU A CA 1
ATOM 819 C C . LEU A 1 99 ? -8.689 11.350 -13.653 1.00 87.25 99 LEU A C 1
ATOM 821 O O . LEU A 1 99 ? -8.055 12.050 -12.866 1.00 87.25 99 LEU A O 1
ATOM 825 N N . ILE A 1 100 ? -9.724 11.810 -14.362 1.00 88.81 100 ILE A N 1
ATOM 826 C CA . ILE A 1 100 ? -10.211 13.195 -14.269 1.00 88.81 100 ILE A CA 1
ATOM 827 C C . ILE A 1 100 ? -10.632 13.498 -12.832 1.00 88.81 100 ILE A C 1
ATOM 829 O O . ILE A 1 100 ? -10.270 14.529 -12.267 1.00 88.81 100 ILE A O 1
ATOM 833 N N . TRP A 1 101 ? -11.359 12.580 -12.209 1.00 86.44 101 TRP A N 1
ATOM 834 C CA . TRP A 1 101 ? -11.799 12.739 -10.839 1.00 86.44 101 TRP A CA 1
ATOM 835 C C . TRP A 1 101 ? -10.619 12.853 -9.860 1.00 86.44 101 TRP A C 1
ATOM 837 O O . TRP A 1 101 ? -10.609 13.765 -9.034 1.00 86.44 101 TRP A O 1
ATOM 847 N N . PHE A 1 102 ? -9.578 12.025 -10.016 1.00 85.75 102 PHE A N 1
ATOM 848 C CA . PHE A 1 102 ? -8.361 12.099 -9.201 1.00 85.75 102 PHE A CA 1
ATOM 849 C C . PHE A 1 102 ? -7.622 13.437 -9.339 1.00 85.75 102 PHE A C 1
ATOM 851 O O . PHE A 1 102 ? -7.044 13.905 -8.359 1.00 85.75 102 PHE A O 1
ATOM 858 N N . THR A 1 103 ? -7.659 14.078 -10.513 1.00 85.12 103 THR A N 1
ATOM 859 C CA . THR A 1 103 ? -7.021 15.397 -10.704 1.00 85.12 103 THR A CA 1
ATOM 860 C C . THR A 1 103 ? -7.705 16.530 -9.943 1.00 85.12 103 THR A C 1
ATOM 862 O O . THR A 1 103 ? -7.064 17.539 -9.680 1.00 85.12 103 THR A O 1
ATOM 865 N N . ASN A 1 104 ? -8.968 16.354 -9.546 1.00 84.56 104 ASN A N 1
ATOM 866 C CA . ASN A 1 104 ? -9.725 17.357 -8.794 1.00 84.56 104 ASN A CA 1
ATOM 867 C C . ASN A 1 104 ? -9.564 17.212 -7.268 1.00 84.56 104 ASN A C 1
ATOM 869 O O . ASN A 1 104 ? -10.228 17.911 -6.500 1.00 84.56 104 ASN A O 1
ATOM 873 N N . ILE A 1 105 ? -8.736 16.271 -6.801 1.00 85.75 105 ILE A N 1
ATOM 874 C CA . ILE A 1 105 ? -8.495 16.066 -5.372 1.00 85.75 105 ILE A CA 1
ATOM 875 C C . ILE A 1 105 ? -7.400 17.022 -4.904 1.00 85.75 105 ILE A C 1
ATOM 877 O O . ILE A 1 105 ? -6.210 16.723 -4.981 1.00 85.75 105 ILE A O 1
ATOM 881 N N . ASP A 1 106 ? -7.816 18.138 -4.319 1.00 81.38 106 ASP A N 1
ATOM 882 C CA . ASP A 1 106 ? -6.890 19.104 -3.731 1.00 81.38 106 ASP A CA 1
ATOM 883 C C . ASP A 1 106 ? -6.620 18.839 -2.242 1.00 81.38 106 ASP A C 1
ATOM 885 O O . ASP A 1 106 ? -7.414 18.208 -1.531 1.00 81.38 106 ASP A O 1
ATOM 889 N N . ASN A 1 107 ? -5.524 19.414 -1.733 1.00 80.44 107 ASN A N 1
ATOM 890 C CA . ASN A 1 107 ? -5.184 19.471 -0.306 1.00 80.44 107 ASN A CA 1
ATOM 891 C C . ASN A 1 107 ? -5.068 18.092 0.367 1.00 80.44 107 ASN A C 1
ATOM 893 O O . ASN A 1 107 ? -5.661 17.851 1.424 1.00 80.44 107 ASN A O 1
ATOM 897 N N . LEU A 1 108 ? -4.323 17.171 -0.248 1.00 82.25 108 LEU A N 1
ATOM 898 C CA . LEU A 1 108 ? -3.901 15.947 0.431 1.00 82.25 108 LEU A CA 1
ATOM 899 C C . LEU A 1 108 ? -2.757 16.251 1.410 1.00 82.25 108 LEU A C 1
ATOM 901 O O . LEU A 1 108 ? -1.888 17.069 1.097 1.00 82.25 108 LEU A O 1
ATOM 905 N N . PRO A 1 109 ? -2.735 15.613 2.593 1.00 80.12 109 PRO A N 1
ATOM 906 C CA . PRO A 1 109 ? -1.653 15.804 3.544 1.00 80.12 109 PRO A CA 1
ATOM 907 C C . PRO A 1 109 ? -0.337 15.315 2.936 1.00 80.12 109 PRO A C 1
ATOM 909 O O . PRO A 1 109 ? -0.268 14.226 2.363 1.00 80.12 109 PRO A O 1
ATOM 912 N N . VAL A 1 110 ? 0.722 16.110 3.086 1.00 78.75 110 VAL A N 1
ATOM 913 C CA . VAL A 1 110 ? 2.078 15.663 2.765 1.00 78.75 110 VAL A CA 1
ATOM 914 C C . VAL A 1 110 ? 2.547 14.768 3.902 1.00 78.75 110 VAL A C 1
ATOM 916 O O . VAL A 1 110 ? 2.707 15.217 5.035 1.00 78.75 110 VAL A O 1
ATOM 919 N N . VAL A 1 111 ? 2.748 13.488 3.599 1.00 85.56 111 VAL A N 1
ATOM 920 C CA . VAL A 1 111 ? 3.110 12.477 4.591 1.00 85.56 111 VAL A CA 1
ATOM 921 C C . VAL A 1 111 ? 4.531 11.989 4.329 1.00 85.56 111 VAL A C 1
ATOM 923 O O . VAL A 1 111 ? 4.761 11.073 3.541 1.00 85.56 111 VAL A O 1
ATOM 926 N N . GLU A 1 112 ? 5.504 12.611 4.994 1.00 85.38 112 GLU A N 1
ATOM 927 C CA . GLU A 1 112 ? 6.929 12.333 4.764 1.00 85.38 112 GLU A CA 1
ATOM 928 C C . GLU A 1 112 ? 7.324 10.881 5.054 1.00 85.38 112 GLU A C 1
ATOM 930 O O . GLU A 1 112 ? 8.170 10.325 4.360 1.00 85.38 112 GLU A O 1
ATOM 935 N N . SER A 1 113 ? 6.698 10.232 6.041 1.00 88.88 113 SER A N 1
ATOM 936 C CA . SER A 1 113 ? 6.991 8.829 6.377 1.00 88.88 113 SER A CA 1
ATOM 937 C C . SER A 1 113 ? 6.669 7.868 5.226 1.00 88.88 113 SER A C 1
ATOM 939 O O . SER A 1 113 ? 7.333 6.843 5.066 1.00 88.88 113 SER A O 1
ATOM 941 N N . LEU A 1 114 ? 5.695 8.226 4.385 1.00 87.12 114 LEU A N 1
ATOM 942 C CA . LEU A 1 114 ? 5.243 7.442 3.237 1.00 87.12 114 LEU A CA 1
ATOM 943 C C . LEU A 1 114 ? 5.946 7.841 1.937 1.00 87.12 114 LEU A C 1
ATOM 945 O O . LEU A 1 114 ? 5.713 7.234 0.893 1.00 87.12 114 LEU A O 1
ATOM 949 N N . LYS A 1 115 ? 6.825 8.845 1.986 1.00 86.81 115 LYS A N 1
ATOM 950 C CA . LYS A 1 115 ? 7.544 9.353 0.824 1.00 86.81 115 LYS A CA 1
ATOM 951 C C . LYS A 1 115 ? 8.504 8.285 0.290 1.00 86.81 115 LYS A C 1
ATOM 953 O O . LYS A 1 115 ? 9.335 7.753 1.027 1.00 86.81 115 LYS A O 1
ATOM 958 N N . ARG A 1 116 ? 8.358 7.937 -0.991 1.00 84.56 116 ARG A N 1
ATOM 959 C CA . ARG A 1 116 ? 9.177 6.951 -1.727 1.00 84.56 116 ARG A CA 1
ATOM 960 C C . ARG A 1 116 ? 9.464 7.467 -3.134 1.00 84.56 116 ARG A C 1
ATOM 962 O O . ARG A 1 116 ? 9.161 6.819 -4.126 1.00 84.56 116 ARG A O 1
ATOM 969 N N . ASP A 1 117 ? 9.985 8.681 -3.206 1.00 84.38 117 ASP A N 1
ATOM 970 C CA . ASP A 1 117 ? 10.032 9.479 -4.428 1.00 84.38 117 ASP A CA 1
ATOM 971 C C . ASP A 1 117 ? 11.450 9.725 -4.949 1.00 84.38 117 ASP A C 1
ATOM 973 O O . ASP A 1 117 ? 11.657 10.629 -5.760 1.00 84.38 117 ASP A O 1
ATOM 977 N N . ASN A 1 118 ? 12.429 8.899 -4.553 1.00 88.25 118 ASN A N 1
ATOM 978 C CA . ASN A 1 118 ? 13.742 8.893 -5.199 1.00 88.25 118 ASN A CA 1
ATOM 979 C C . ASN A 1 118 ? 13.667 8.241 -6.595 1.00 88.25 118 ASN A C 1
ATOM 981 O O . ASN A 1 118 ? 14.329 7.248 -6.899 1.00 88.25 118 ASN A O 1
ATOM 985 N N . TRP A 1 119 ? 12.806 8.804 -7.441 1.00 89.81 119 TRP A N 1
ATOM 986 C CA . TRP A 1 119 ? 12.515 8.353 -8.790 1.00 89.81 119 TRP A CA 1
ATOM 987 C C . TRP A 1 119 ? 13.743 8.456 -9.686 1.00 89.81 119 TRP A C 1
ATOM 989 O O . TRP A 1 119 ? 13.927 7.607 -10.548 1.00 89.81 119 TRP A O 1
ATOM 999 N N . PHE A 1 120 ? 14.601 9.454 -9.461 1.00 91.31 120 PHE A N 1
ATOM 1000 C CA . PHE A 1 120 ? 15.817 9.631 -10.247 1.00 91.31 120 PHE A CA 1
ATOM 1001 C C . PHE A 1 120 ? 16.759 8.435 -10.083 1.00 91.31 120 PHE A C 1
ATOM 1003 O O . PHE A 1 120 ? 17.091 7.794 -11.080 1.00 91.31 120 PHE A O 1
ATOM 1010 N N . SER A 1 121 ? 17.142 8.095 -8.845 1.00 91.75 121 SER A N 1
ATOM 1011 C CA . SER A 1 121 ? 18.001 6.930 -8.603 1.00 91.75 121 SER A CA 1
ATOM 1012 C C . SER A 1 121 ? 17.315 5.640 -9.040 1.00 91.75 121 SER A C 1
ATOM 1014 O O . SER A 1 121 ? 17.920 4.860 -9.767 1.00 91.75 121 SER A O 1
ATOM 1016 N N . LEU A 1 122 ? 16.035 5.456 -8.688 1.00 93.81 122 LEU A N 1
ATOM 1017 C CA . LEU A 1 122 ? 15.284 4.246 -9.032 1.00 93.81 122 LEU A CA 1
ATOM 1018 C C . LEU A 1 122 ? 15.276 3.977 -10.542 1.00 93.81 122 LEU A C 1
ATOM 1020 O O . LEU A 1 122 ? 15.515 2.851 -10.973 1.00 93.81 122 LEU A O 1
ATOM 1024 N N . TRP A 1 123 ? 14.959 4.991 -11.351 1.00 94.19 123 TRP A N 1
ATOM 1025 C CA . TRP A 1 123 ? 14.863 4.820 -12.797 1.00 94.19 123 TRP A CA 1
ATOM 1026 C C . TRP A 1 123 ? 16.229 4.722 -13.467 1.00 94.19 123 TRP A C 1
ATOM 1028 O O . TRP A 1 123 ? 16.352 3.948 -14.411 1.00 94.19 123 TRP A O 1
ATOM 1038 N N . THR A 1 124 ? 17.247 5.419 -12.955 1.00 94.69 124 THR A N 1
ATOM 1039 C CA . THR A 1 124 ? 18.627 5.288 -13.451 1.00 94.69 124 THR A CA 1
ATOM 1040 C C . THR A 1 124 ? 19.132 3.859 -13.251 1.00 94.69 124 THR A C 1
ATOM 1042 O O . THR A 1 124 ? 19.435 3.175 -14.222 1.00 94.69 124 THR A O 1
ATOM 1045 N N . GLU A 1 125 ? 19.085 3.348 -12.016 1.00 96.12 125 GLU A N 1
ATOM 1046 C CA . GLU A 1 125 ? 19.529 1.983 -11.694 1.00 96.12 125 GLU A CA 1
ATOM 1047 C C . GLU A 1 125 ? 18.756 0.918 -12.483 1.00 96.12 125 GLU A C 1
ATOM 1049 O O . GLU A 1 125 ? 19.309 -0.097 -12.912 1.00 96.12 125 GLU A O 1
ATOM 1054 N N . LYS A 1 126 ? 17.454 1.142 -12.695 1.00 95.38 126 LYS A N 1
ATOM 1055 C CA . LYS A 1 126 ? 16.603 0.224 -13.453 1.00 95.38 126 LYS A CA 1
ATOM 1056 C C . LYS A 1 126 ? 16.961 0.189 -14.938 1.00 95.38 126 LYS A C 1
ATOM 1058 O O . LYS A 1 126 ? 16.931 -0.893 -15.526 1.00 95.38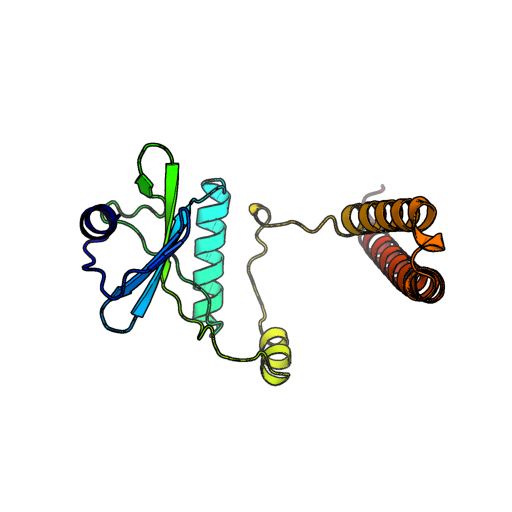 126 LYS A O 1
ATOM 1063 N N . ILE A 1 127 ? 17.268 1.337 -15.541 1.00 95.62 127 ILE A N 1
ATOM 1064 C CA . ILE A 1 127 ? 17.704 1.402 -16.939 1.00 95.62 127 ILE A CA 1
ATOM 1065 C C . ILE A 1 127 ? 19.074 0.748 -17.091 1.00 95.62 127 ILE A C 1
ATOM 1067 O O . ILE A 1 127 ? 19.176 -0.175 -17.896 1.00 95.62 127 ILE A O 1
ATOM 1071 N N . ASP A 1 128 ? 20.047 1.089 -16.242 1.00 94.56 128 ASP A N 1
ATOM 1072 C CA . ASP A 1 128 ? 21.379 0.467 -16.239 1.00 94.56 128 ASP A CA 1
ATOM 1073 C C . ASP A 1 128 ? 21.284 -1.067 -16.152 1.00 94.56 128 ASP A C 1
ATOM 1075 O O . ASP A 1 128 ? 21.928 -1.810 -16.902 1.00 94.56 128 ASP A O 1
ATOM 1079 N N . TYR A 1 129 ? 20.416 -1.569 -15.265 1.00 95.38 129 TYR A N 1
ATOM 1080 C CA . TYR A 1 129 ? 20.154 -2.999 -15.149 1.00 95.38 129 TYR A CA 1
ATOM 1081 C C . TYR A 1 129 ? 19.603 -3.592 -16.450 1.00 95.38 129 TYR A C 1
ATOM 1083 O O . TYR A 1 129 ? 20.076 -4.640 -16.897 1.00 95.38 129 TYR A O 1
ATOM 1091 N N . PHE A 1 130 ? 18.610 -2.955 -17.074 1.00 93.44 130 PHE A N 1
ATOM 1092 C CA . PHE A 1 130 ? 18.038 -3.458 -18.320 1.00 93.44 130 PHE A CA 1
ATOM 1093 C C . PHE A 1 130 ? 19.028 -3.428 -19.484 1.00 93.44 130 PHE A C 1
ATOM 1095 O O . PHE A 1 130 ? 19.057 -4.382 -20.263 1.00 93.44 130 PHE A O 1
ATOM 1102 N N . GLU A 1 131 ? 19.871 -2.401 -19.585 1.00 92.38 131 GLU A N 1
ATOM 1103 C CA . GLU A 1 131 ? 20.930 -2.342 -20.594 1.00 92.38 131 GLU A CA 1
ATOM 1104 C C . GLU A 1 131 ? 21.910 -3.499 -20.431 1.00 92.38 131 GLU A C 1
ATOM 1106 O O . GLU A 1 131 ? 22.221 -4.208 -21.398 1.00 92.38 131 GLU A O 1
ATOM 1111 N N . TYR A 1 132 ? 22.322 -3.764 -19.189 1.00 93.31 132 TYR A N 1
ATOM 1112 C CA . TYR A 1 132 ? 23.151 -4.916 -18.877 1.00 93.31 132 TYR A CA 1
ATOM 1113 C C . TYR A 1 132 ? 22.467 -6.222 -19.302 1.00 93.31 132 TYR A C 1
ATOM 1115 O O . TYR A 1 132 ? 23.064 -7.011 -20.035 1.00 93.31 132 TYR A O 1
ATOM 1123 N N . GLN A 1 133 ? 21.202 -6.441 -18.934 1.00 90.88 133 GLN A N 1
ATOM 1124 C CA . GLN A 1 133 ? 20.462 -7.651 -19.309 1.00 90.88 133 GLN A CA 1
ATOM 1125 C C . GLN A 1 133 ? 20.379 -7.839 -20.838 1.00 90.88 133 GLN A C 1
ATOM 1127 O O . GLN A 1 133 ? 20.696 -8.912 -21.363 1.00 90.88 133 GLN A O 1
ATOM 1132 N N . VAL A 1 134 ? 20.032 -6.784 -21.581 1.00 90.50 134 VAL A N 1
ATOM 1133 C CA . VAL A 1 134 ? 19.940 -6.834 -23.049 1.00 90.50 134 VAL A CA 1
ATOM 1134 C C . VAL A 1 134 ? 21.309 -7.066 -23.691 1.00 90.50 134 VAL A C 1
ATOM 1136 O O . VAL A 1 134 ? 21.392 -7.789 -24.687 1.00 90.50 134 VAL A O 1
ATOM 1139 N N . SER A 1 135 ? 22.398 -6.559 -23.107 1.00 87.00 135 SER A N 1
ATOM 1140 C CA . SER A 1 135 ? 23.756 -6.850 -23.587 1.00 87.00 135 SER A CA 1
ATOM 1141 C C . SER A 1 135 ? 24.108 -8.345 -23.511 1.00 87.00 135 SER A C 1
ATOM 1143 O O . SER A 1 135 ? 24.801 -8.858 -24.392 1.00 87.00 135 SER A O 1
ATOM 1145 N N . GLN A 1 136 ? 23.589 -9.061 -22.503 1.00 86.19 136 GLN A N 1
ATOM 1146 C CA . GLN A 1 136 ? 23.909 -10.470 -22.256 1.00 86.19 136 GLN A CA 1
ATOM 1147 C C . GLN A 1 136 ? 23.072 -11.431 -23.108 1.00 86.19 136 GLN A C 1
ATOM 1149 O O . GLN A 1 136 ? 23.615 -12.360 -23.706 1.00 86.19 136 GLN A O 1
ATOM 1154 N N . PHE A 1 137 ? 21.754 -11.223 -23.200 1.00 81.50 137 PHE A N 1
ATOM 1155 C CA . PHE A 1 137 ? 20.855 -12.156 -23.899 1.00 81.50 137 PHE A CA 1
ATOM 1156 C C . PHE A 1 137 ? 20.099 -11.555 -25.088 1.00 81.50 137 PHE A C 1
ATOM 1158 O O . PHE A 1 137 ? 19.328 -12.263 -25.738 1.00 81.50 137 PHE A O 1
ATOM 1165 N N . GLY A 1 138 ? 20.341 -10.293 -25.447 1.00 69.25 138 GLY A N 1
ATOM 1166 C CA . GLY A 1 138 ? 19.652 -9.620 -26.555 1.00 69.25 138 GLY A CA 1
ATOM 1167 C C . GLY A 1 138 ? 19.835 -10.305 -27.912 1.00 69.25 138 GLY A C 1
ATOM 1168 O O . GLY A 1 138 ? 18.967 -10.199 -28.773 1.00 69.25 138 GLY A O 1
ATOM 1169 N N . LYS A 1 139 ? 20.905 -11.094 -28.104 1.00 73.38 139 LYS A N 1
ATOM 1170 C CA . LYS A 1 139 ? 21.092 -11.922 -29.314 1.00 73.38 139 LYS A CA 1
ATOM 1171 C C . LYS A 1 139 ? 20.019 -13.007 -29.472 1.00 73.38 139 LYS A C 1
ATOM 1173 O O . LYS A 1 139 ? 19.710 -13.384 -30.595 1.00 73.38 139 LYS A O 1
ATOM 1178 N N . LYS A 1 140 ? 19.456 -13.503 -28.364 1.00 85.12 140 LYS A N 1
ATOM 1179 C CA . LYS A 1 140 ? 18.415 -14.542 -28.354 1.00 85.12 140 LYS A CA 1
ATOM 1180 C C . LYS A 1 140 ? 17.019 -13.978 -28.651 1.00 85.12 140 LYS A C 1
ATOM 1182 O O . LYS A 1 140 ? 16.142 -14.734 -29.054 1.00 85.12 140 LYS A O 1
ATOM 1187 N N . PHE A 1 141 ? 16.820 -12.667 -28.488 1.00 85.75 141 PHE A N 1
ATOM 1188 C CA . PHE A 1 141 ? 15.524 -12.002 -28.657 1.00 85.75 141 PHE A CA 1
ATOM 1189 C C . PHE A 1 141 ? 15.654 -10.749 -29.545 1.00 85.75 141 PHE A C 1
ATOM 1191 O O . PHE A 1 141 ? 15.696 -9.631 -29.025 1.00 85.75 141 PHE A O 1
ATOM 1198 N N . PRO A 1 142 ? 15.702 -10.911 -30.882 1.00 83.81 142 PRO A N 1
ATOM 1199 C CA . PRO A 1 142 ? 15.915 -9.806 -31.823 1.00 83.81 142 PRO A CA 1
ATOM 1200 C C . PRO A 1 142 ? 14.892 -8.670 -31.696 1.00 83.81 142 PRO A C 1
ATOM 1202 O O . PRO A 1 142 ? 15.289 -7.516 -31.601 1.00 83.81 142 PRO A O 1
ATOM 1205 N N . LEU A 1 143 ? 13.598 -8.993 -31.573 1.00 87.00 143 LEU A N 1
ATOM 1206 C CA . LEU A 1 143 ? 12.530 -7.993 -31.413 1.00 87.00 143 LEU A CA 1
ATOM 1207 C C . LEU A 1 143 ? 12.714 -7.120 -30.165 1.00 87.00 143 LEU A C 1
ATOM 1209 O O . LEU A 1 143 ? 12.489 -5.910 -30.204 1.00 87.00 143 LEU A O 1
ATOM 1213 N N . LEU A 1 144 ? 13.142 -7.725 -29.051 1.00 85.75 144 LEU A N 1
ATOM 1214 C CA . LEU A 1 144 ? 13.448 -6.982 -27.832 1.00 85.75 144 LEU A CA 1
ATOM 1215 C C . LEU A 1 144 ? 14.635 -6.055 -28.085 1.00 85.75 144 LEU A C 1
ATOM 1217 O O . LEU A 1 144 ? 14.545 -4.871 -27.806 1.00 85.75 144 LEU A O 1
ATOM 1221 N N . ARG A 1 145 ? 15.723 -6.574 -28.660 1.00 82.69 145 ARG A N 1
ATOM 1222 C CA . ARG A 1 145 ? 16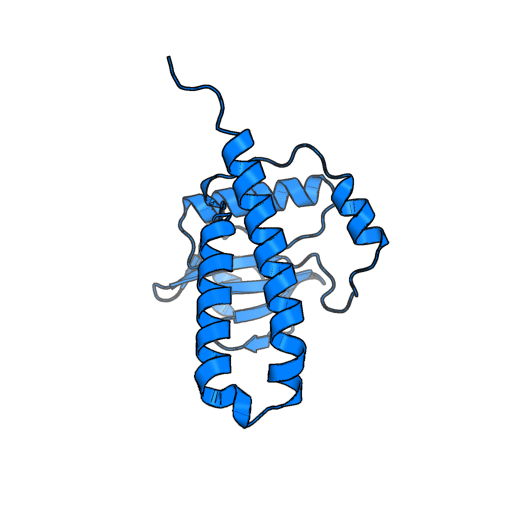.939 -5.799 -28.931 1.00 82.69 145 ARG A CA 1
ATOM 1223 C C . ARG A 1 145 ? 16.687 -4.604 -29.855 1.00 82.69 145 ARG A C 1
ATOM 1225 O O . ARG A 1 145 ? 17.237 -3.538 -29.608 1.00 82.69 145 ARG A O 1
ATOM 1232 N N . GLU A 1 146 ? 15.880 -4.782 -30.896 1.00 86.81 146 GLU A N 1
ATOM 1233 C CA . GLU A 1 146 ? 15.567 -3.733 -31.875 1.00 86.81 146 GLU A CA 1
ATOM 1234 C C . GLU A 1 146 ? 14.677 -2.631 -31.289 1.00 86.81 146 GLU A C 1
ATOM 1236 O O . GLU A 1 146 ? 14.877 -1.456 -31.584 1.00 86.81 146 GLU A O 1
ATOM 1241 N N . SER A 1 147 ? 13.722 -2.989 -30.427 1.00 91.44 147 SER A N 1
ATOM 1242 C CA . SER A 1 147 ? 12.821 -2.020 -29.791 1.00 91.44 147 SER A CA 1
ATOM 1243 C C . SER A 1 147 ? 13.387 -1.397 -28.512 1.00 91.44 147 SER A C 1
ATOM 1245 O O . SER A 1 147 ? 12.967 -0.311 -28.117 1.00 91.44 147 SER A O 1
ATOM 1247 N N . PHE A 1 148 ? 14.358 -2.046 -27.866 1.00 91.62 148 PHE A N 1
ATOM 1248 C CA . PHE A 1 148 ? 14.875 -1.640 -26.561 1.00 91.62 148 PHE A CA 1
ATOM 1249 C C . PHE A 1 148 ? 15.443 -0.219 -26.558 1.00 91.62 148 PHE A C 1
ATOM 1251 O O . PHE A 1 148 ? 15.084 0.572 -25.688 1.00 91.62 148 PHE A O 1
ATOM 1258 N N . SER A 1 149 ? 16.254 0.139 -27.559 1.00 90.44 149 SER A N 1
ATOM 1259 C CA . SER A 1 149 ? 16.859 1.475 -27.655 1.00 90.44 149 SER A CA 1
ATOM 1260 C C . SER A 1 149 ? 15.821 2.601 -27.696 1.00 90.44 149 SER A C 1
ATOM 1262 O O . SER A 1 149 ? 16.063 3.670 -27.144 1.00 90.44 149 SER A O 1
ATOM 1264 N N . TYR A 1 150 ? 14.648 2.363 -28.294 1.00 93.88 150 TYR A N 1
ATOM 1265 C CA . TYR A 1 150 ? 13.556 3.338 -28.306 1.00 93.88 150 TYR A CA 1
ATOM 1266 C C . TYR A 1 150 ? 12.999 3.583 -26.896 1.00 93.88 150 TYR A C 1
ATOM 1268 O O . TYR A 1 150 ? 12.859 4.730 -26.470 1.00 93.88 150 TYR A O 1
ATOM 1276 N N . PHE A 1 151 ? 12.722 2.514 -26.143 1.00 94.25 151 PHE A N 1
ATOM 1277 C CA . PHE A 1 151 ? 12.202 2.628 -24.778 1.00 94.25 151 PHE A CA 1
ATOM 1278 C C . PHE A 1 151 ? 13.228 3.209 -23.801 1.00 94.25 151 PHE A C 1
ATOM 1280 O O . PHE A 1 151 ? 12.852 4.018 -22.953 1.00 94.25 151 PHE A O 1
ATOM 1287 N N . VAL A 1 152 ? 14.509 2.852 -23.946 1.00 95.12 152 VAL A N 1
ATOM 1288 C CA . VAL A 1 152 ? 15.600 3.458 -23.166 1.00 95.12 152 VAL A CA 1
ATOM 1289 C C . VAL A 1 152 ? 15.694 4.951 -23.448 1.00 95.12 152 VAL A C 1
ATOM 1291 O O . VAL A 1 152 ? 15.653 5.732 -22.505 1.00 95.12 152 VAL A O 1
ATOM 1294 N N . GLY A 1 153 ? 15.693 5.370 -24.718 1.00 94.69 153 GLY A N 1
ATOM 1295 C CA . GLY A 1 153 ? 15.755 6.792 -25.065 1.00 94.69 153 GLY A CA 1
ATOM 1296 C C . GLY A 1 153 ? 14.596 7.611 -24.480 1.00 94.69 153 GLY A C 1
ATOM 1297 O O . GLY A 1 153 ? 14.804 8.726 -23.993 1.00 94.69 153 GLY A O 1
ATOM 1298 N N . MET A 1 154 ? 13.376 7.057 -24.451 1.00 95.25 154 MET A N 1
ATOM 1299 C CA . MET A 1 154 ? 12.246 7.694 -23.761 1.00 95.25 154 MET A CA 1
ATOM 1300 C C . MET A 1 154 ? 12.486 7.809 -22.251 1.00 95.25 154 MET A C 1
ATOM 1302 O O . MET A 1 154 ? 12.250 8.870 -21.673 1.00 95.25 154 MET A O 1
ATOM 1306 N N . ALA A 1 155 ? 12.980 6.744 -21.617 1.00 95.31 155 ALA A N 1
ATOM 1307 C CA . ALA A 1 155 ? 13.261 6.737 -20.187 1.00 95.31 155 ALA A CA 1
ATOM 1308 C C . ALA A 1 155 ? 14.375 7.726 -19.810 1.00 95.31 155 ALA A C 1
ATOM 1310 O O . ALA A 1 155 ? 14.184 8.522 -18.894 1.00 95.31 155 ALA A O 1
ATOM 1311 N N . GLU A 1 156 ? 15.492 7.747 -20.539 1.00 93.75 156 GLU A N 1
ATOM 1312 C CA . GLU A 1 156 ? 16.597 8.692 -20.330 1.00 93.75 156 GLU A CA 1
ATOM 1313 C C . GLU A 1 156 ? 16.148 10.143 -20.513 1.00 93.75 156 GLU A C 1
ATOM 1315 O O . GLU A 1 156 ? 16.512 11.020 -19.725 1.00 93.75 156 GLU A O 1
ATOM 1320 N N . THR A 1 157 ? 15.290 10.395 -21.505 1.00 95.56 157 THR A N 1
ATOM 1321 C CA . THR A 1 157 ? 14.676 11.711 -21.705 1.00 95.56 157 THR A CA 1
ATOM 1322 C C . THR A 1 157 ? 13.861 12.116 -20.473 1.00 95.56 157 THR A C 1
ATOM 1324 O O . THR A 1 157 ? 14.037 13.217 -19.950 1.00 95.56 157 THR A O 1
ATOM 1327 N N . SER A 1 158 ? 13.008 11.228 -19.951 1.00 93.69 158 SER A N 1
ATOM 1328 C CA . SER A 1 158 ? 12.233 11.485 -18.729 1.00 93.69 158 SER A CA 1
ATOM 1329 C C . SER A 1 158 ? 13.110 11.665 -17.483 1.00 93.69 158 SER A C 1
ATOM 1331 O O . SER A 1 158 ? 12.848 12.565 -16.684 1.00 93.69 158 SER A O 1
ATOM 1333 N N . ILE A 1 159 ? 14.168 10.865 -17.320 1.00 93.12 159 ILE A N 1
ATOM 1334 C CA . ILE A 1 159 ? 15.141 10.993 -16.222 1.00 93.12 159 ILE A CA 1
ATOM 1335 C C . ILE A 1 159 ? 15.843 12.356 -16.291 1.00 93.12 159 ILE A C 1
ATOM 1337 O O . ILE A 1 159 ? 15.993 13.031 -15.269 1.00 93.12 159 ILE A O 1
ATOM 1341 N N . SER A 1 160 ? 16.222 12.798 -17.492 1.00 92.06 160 SER A N 1
ATOM 1342 C CA . SER A 1 160 ? 16.813 14.118 -17.728 1.00 92.06 160 SER A CA 1
ATOM 1343 C C . SER A 1 160 ? 15.854 15.248 -17.339 1.00 92.06 160 SER A C 1
ATOM 1345 O O . SER A 1 160 ? 16.236 16.161 -16.603 1.00 92.06 160 SER A O 1
ATOM 1347 N N . PHE A 1 161 ? 14.577 15.152 -17.730 1.00 91.75 161 PHE A N 1
ATOM 1348 C CA . PHE A 1 161 ? 13.547 16.096 -17.284 1.00 91.75 161 PHE A CA 1
ATOM 1349 C C . PHE A 1 161 ? 13.418 16.135 -15.758 1.00 91.75 161 PHE A C 1
ATOM 1351 O O . PHE A 1 161 ? 13.429 17.219 -15.175 1.00 91.75 161 PHE A O 1
ATOM 1358 N N . LEU A 1 162 ? 13.357 14.975 -15.101 1.00 89.25 162 LEU A N 1
ATOM 1359 C CA . LEU A 1 162 ? 13.268 14.888 -13.644 1.00 89.25 162 LEU A CA 1
ATOM 1360 C C . LEU A 1 162 ? 14.476 15.545 -12.955 1.00 89.25 162 LEU A C 1
ATOM 1362 O O . LEU A 1 162 ? 14.312 16.294 -11.991 1.00 89.25 162 LEU A O 1
ATOM 1366 N N . LYS A 1 163 ? 15.689 15.316 -13.472 1.00 88.38 163 LYS A N 1
ATOM 1367 C CA . LYS A 1 163 ? 16.922 15.942 -12.971 1.00 88.38 163 LYS A CA 1
ATOM 1368 C C . LYS A 1 163 ? 16.880 17.465 -13.094 1.00 88.38 163 LYS A C 1
ATOM 1370 O O . LYS A 1 163 ? 17.256 18.164 -12.152 1.00 88.38 163 LYS A O 1
ATOM 1375 N N . ASN A 1 164 ? 16.412 17.975 -14.231 1.00 87.50 164 ASN A N 1
ATOM 1376 C CA . ASN A 1 164 ? 16.289 19.413 -14.469 1.00 87.50 164 ASN A CA 1
ATOM 1377 C C . ASN A 1 164 ? 15.278 20.055 -13.517 1.00 87.50 164 ASN A C 1
ATOM 1379 O O . ASN A 1 164 ? 15.574 21.089 -12.926 1.00 87.50 164 ASN A O 1
ATOM 1383 N N . ILE A 1 165 ? 14.123 19.418 -13.306 1.00 83.12 165 ILE A N 1
ATOM 1384 C CA . ILE A 1 165 ? 13.117 19.883 -12.344 1.00 83.12 165 ILE A CA 1
ATOM 1385 C C . ILE A 1 165 ? 13.723 19.942 -10.938 1.00 83.12 165 ILE A C 1
ATOM 1387 O O . ILE A 1 165 ? 13.694 20.994 -10.307 1.00 83.12 165 ILE A O 1
ATOM 1391 N N . ASN A 1 166 ? 14.365 18.867 -10.475 1.00 74.31 166 ASN A N 1
ATOM 1392 C CA . ASN A 1 166 ? 14.985 18.830 -9.146 1.00 74.31 166 ASN A CA 1
ATOM 1393 C C . ASN A 1 166 ? 16.102 19.874 -8.969 1.00 74.31 166 ASN A C 1
ATOM 1395 O O . ASN A 1 166 ? 16.296 20.398 -7.874 1.00 74.31 166 ASN A O 1
ATOM 1399 N N . THR A 1 167 ? 16.825 20.200 -10.042 1.00 65.75 167 THR A N 1
ATOM 1400 C CA . THR A 1 167 ? 17.861 21.245 -10.033 1.00 65.75 167 THR A CA 1
ATOM 1401 C C . THR A 1 167 ? 17.234 22.642 -9.965 1.00 65.75 167 THR A C 1
ATOM 1403 O O . THR A 1 167 ? 17.710 23.488 -9.214 1.00 65.75 167 THR A O 1
ATOM 1406 N N . ASN A 1 168 ? 16.120 22.861 -10.671 1.00 57.38 168 ASN A N 1
ATOM 1407 C CA . ASN A 1 168 ? 15.361 24.116 -10.685 1.00 57.38 168 ASN A CA 1
ATOM 1408 C C . ASN A 1 168 ? 14.511 24.358 -9.424 1.00 57.38 168 ASN A C 1
ATOM 1410 O O . ASN A 1 168 ? 14.071 25.484 -9.218 1.00 57.38 168 ASN A O 1
ATOM 1414 N N . TYR A 1 169 ? 14.309 23.354 -8.564 1.00 51.41 169 TYR A N 1
ATOM 1415 C CA . TYR A 1 169 ? 13.732 23.527 -7.220 1.00 51.41 169 TYR A CA 1
ATOM 1416 C C . TYR A 1 169 ? 14.782 23.813 -6.125 1.00 51.41 169 TYR A C 1
ATOM 1418 O O . TYR A 1 169 ? 14.418 24.280 -5.050 1.00 51.41 169 TYR A O 1
ATOM 1426 N N . ASN A 1 170 ? 16.076 23.601 -6.402 1.00 48.34 170 ASN A N 1
ATOM 1427 C CA . ASN A 1 170 ? 17.201 23.966 -5.529 1.00 48.34 170 ASN A CA 1
ATOM 1428 C C . ASN A 1 170 ? 17.932 25.312 -5.823 1.00 48.34 170 ASN A C 1
ATOM 1430 O O . ASN A 1 170 ? 19.013 25.510 -5.262 1.00 48.34 170 ASN A O 1
ATOM 1434 N N . PRO A 1 171 ? 17.447 26.276 -6.637 1.00 44.72 171 PRO A N 1
ATOM 1435 C CA . PRO A 1 171 ? 18.136 27.542 -6.827 1.00 44.72 171 PRO A CA 1
ATOM 1436 C C . PRO A 1 171 ? 17.605 28.569 -5.821 1.00 44.72 171 PRO A C 1
ATOM 1438 O O . PRO A 1 171 ? 16.745 29.359 -6.172 1.00 44.72 171 PRO A O 1
ATOM 1441 N N . THR A 1 172 ? 18.096 28.517 -4.577 1.00 43.91 172 THR A N 1
ATOM 1442 C CA . THR A 1 172 ? 18.348 29.661 -3.661 1.00 43.91 172 THR A CA 1
ATOM 1443 C C . THR A 1 172 ? 18.410 29.188 -2.206 1.00 43.91 172 THR A C 1
ATOM 1445 O O . THR A 1 172 ? 17.535 29.482 -1.400 1.00 43.91 172 THR A O 1
ATOM 1448 N N . LEU A 1 173 ? 19.474 28.474 -1.850 1.00 38.25 173 LEU A N 1
ATOM 1449 C CA . LEU A 1 173 ? 20.048 28.507 -0.499 1.00 38.25 173 LEU A CA 1
ATOM 1450 C C . LEU A 1 173 ? 21.570 28.537 -0.668 1.00 38.25 173 LEU A C 1
ATOM 1452 O O . LEU A 1 173 ? 22.294 27.610 -0.322 1.00 38.25 173 LEU A O 1
ATOM 1456 N N . SER A 1 174 ? 22.047 29.604 -1.302 1.00 32.53 174 SER A N 1
ATOM 1457 C CA . SER A 1 174 ? 23.468 29.921 -1.382 1.00 32.53 174 SER A CA 1
ATOM 1458 C C . SER A 1 174 ? 23.643 31.435 -1.436 1.00 32.53 174 SER A C 1
ATOM 1460 O O . SER A 1 174 ? 23.721 32.010 -2.523 1.00 32.53 174 SER A O 1
ATOM 1462 N N . LEU A 1 175 ? 23.612 32.042 -0.246 1.00 32.03 175 LEU A N 1
ATOM 1463 C CA . LEU A 1 175 ? 24.527 33.055 0.310 1.00 32.03 175 LEU A CA 1
ATOM 1464 C C . LEU A 1 175 ? 23.837 33.773 1.473 1.00 32.03 175 LEU A C 1
ATOM 1466 O O . LEU A 1 175 ? 22.809 34.440 1.230 1.00 32.03 175 LEU A O 1
#

Radius of gyration: 22.26 Å; Cα contacts (8 Å, |Δi|>4): 170; chains: 1; bounding box: 47×51×54 Å

Nearest PDB structures (foldseek):
  2q83-assembly1_A  TM=5.867E-01  e=6.695E-05  Bacillus subtilis
  2q83-assembly2_B  TM=5.835E-01  e=2.088E-04  Bacillus subtilis
  2ppq-assembly1_A-2  TM=5.781E-01  e=6.134E-04  Agrobacterium fabrum str. C58
  4ocv-assembly1_A  TM=5.940E-01  e=3.482E-03  Bifidobacterium longum subsp. infantis ATCC 15697 = JCM 1222 = DSM 20088
  3p86-assembly1_A  TM=2.621E-01  e=1.386E+00  Arabidopsis thaliana

Sequence (175 aa):
MKNIISYFYNLEPNNIHQYEKKLKFSVDNNNYVFLPCYHTEKEIKDLQSLSTTLLSKGVYCHQFILNVNSTIITMVNNVPYVLLLVYINDNRLISFDDLIWFTNIDNLPVVESLKRDNWFSLWTEKIDYFEYQVSQFGKKFPLLRESFSYFVGMAETSISFLKNINTNYNPTLSL

pLDDT: mean 88.08, std 11.35, range [32.03, 97.31]

Solvent-accessible surface area (backbone atoms only — not comparable to full-atom values): 10419 Å² total; per-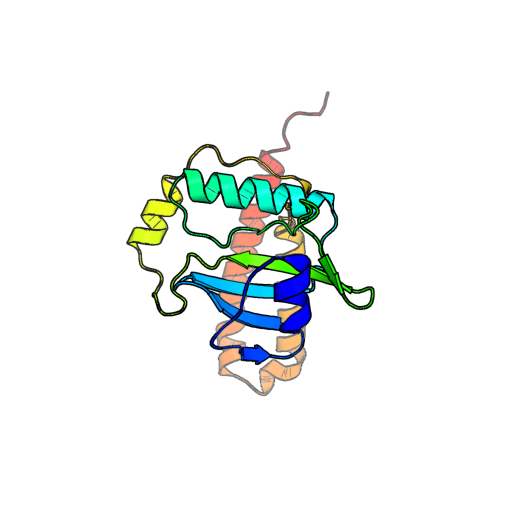residue (Å²): 111,68,68,54,44,34,70,41,54,75,41,77,77,38,80,75,46,76,54,94,79,34,39,37,29,31,46,97,94,40,40,34,40,36,35,74,51,90,68,53,73,67,43,49,53,52,49,42,53,48,35,55,54,37,41,78,72,70,42,71,50,60,37,75,44,58,31,79,86,72,35,60,67,46,77,54,95,90,40,46,24,38,39,30,41,53,61,61,65,93,85,64,78,89,54,72,67,54,55,57,54,59,72,70,64,72,88,72,82,88,54,72,80,73,63,83,77,66,53,62,62,54,52,50,56,52,49,56,50,49,54,53,51,44,72,75,51,23,87,83,37,57,72,56,50,69,50,42,62,59,58,49,53,53,49,53,52,51,48,50,52,52,52,51,52,58,52,70,75,60,80,81,88,82,132

Foldseek 3Di:
DQVLCCQWAVFRWDPWDDDDQKIWTDGPNWIKIKHFDPDDPLVQVVVQVQCVVCVVLVNQDKHWGATPVRHQWDADPNTTMTMTIHRDDPPDDDDPVNVVSVVPDPDRDDRPSPDPPVVLVVLVVVLVVVVVVCVVCVVVPVVCNVCVVVVSVVSVVVSVVVVVVVVVVPPDPDD